Protein AF-F3Y7X5-F1 (afdb_monomer_lite)

pLDDT: mean 74.3, std 10.33, range [50.03, 89.12]

Sequence (144 aa):
MNRKTEKRFLIAAAIWNILTSLLTIFGYSNWLEEKGSNLFNQNQQTSYFSSSFLDNVIHVVMIYGLFIFCIGLISLVMAHTINRSPIDKKMICWLSFCLVLSFISVDIIGILLYLITLTLYMARNKAMRRKQFTINKIFTDKEK

Organism: Melissococcus plutonius (strain ATCC 35311 / DSM 29964 / CIP 104052 / LMG 20360 / NCIMB 702443) (NCBI:txid940190)

Structure (mmCIF, N/CA/C/O backbone):
data_AF-F3Y7X5-F1
#
_entry.id   AF-F3Y7X5-F1
#
loop_
_atom_site.group_PDB
_atom_site.id
_atom_site.type_symbol
_atom_site.label_atom_id
_atom_site.label_alt_id
_atom_site.label_comp_id
_atom_site.label_asym_id
_atom_site.label_entity_id
_atom_site.label_seq_id
_atom_site.pdbx_PDB_ins_code
_atom_site.Cartn_x
_atom_site.Cartn_y
_atom_site.Cartn_z
_atom_site.occupancy
_atom_site.B_iso_or_equiv
_atom_site.auth_seq_id
_atom_site.auth_comp_id
_atom_site.auth_asym_id
_atom_site.auth_atom_id
_atom_site.pdbx_PDB_model_num
ATOM 1 N N . MET A 1 1 ? -12.118 -8.990 20.723 1.00 53.44 1 MET A N 1
ATOM 2 C CA . MET A 1 1 ? -10.965 -8.792 19.813 1.00 53.44 1 MET A CA 1
ATOM 3 C C . MET A 1 1 ? -10.278 -7.479 20.144 1.00 53.44 1 MET A C 1
ATOM 5 O O . MET A 1 1 ? -10.967 -6.481 20.333 1.00 53.44 1 MET A O 1
ATOM 9 N N . ASN A 1 2 ? -8.953 -7.497 20.287 1.00 58.19 2 ASN A N 1
ATOM 10 C CA . ASN A 1 2 ? -8.187 -6.364 20.801 1.00 58.19 2 ASN A CA 1
ATOM 11 C C . ASN A 1 2 ? -7.868 -5.379 19.658 1.00 58.19 2 ASN A C 1
ATOM 13 O O . ASN A 1 2 ? -7.392 -5.800 18.608 1.00 58.19 2 ASN A O 1
ATOM 17 N N . ARG A 1 3 ? -8.107 -4.072 19.845 1.00 62.22 3 ARG A N 1
ATOM 18 C CA . ARG A 1 3 ? -7.903 -3.025 18.808 1.00 62.22 3 ARG A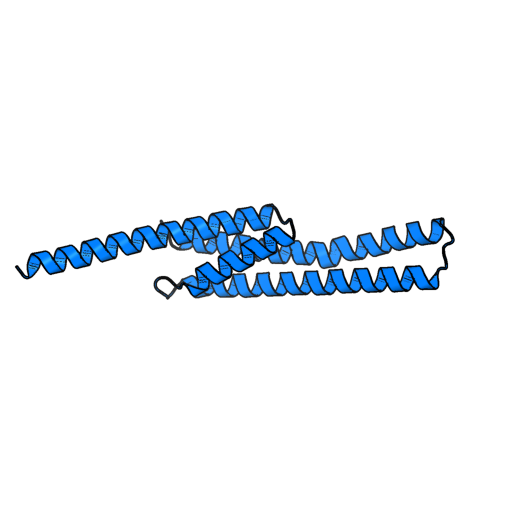 CA 1
ATOM 19 C C . ARG A 1 3 ? -6.471 -3.000 18.247 1.00 62.22 3 ARG A C 1
ATOM 21 O O . ARG A 1 3 ? -6.234 -2.558 17.129 1.00 62.22 3 ARG A O 1
ATOM 28 N N . LYS A 1 4 ? -5.522 -3.519 19.030 1.00 64.81 4 LYS A N 1
ATOM 29 C CA . LYS A 1 4 ? -4.105 -3.654 18.681 1.00 64.81 4 LYS A CA 1
ATOM 30 C C . LYS A 1 4 ? -3.874 -4.587 17.486 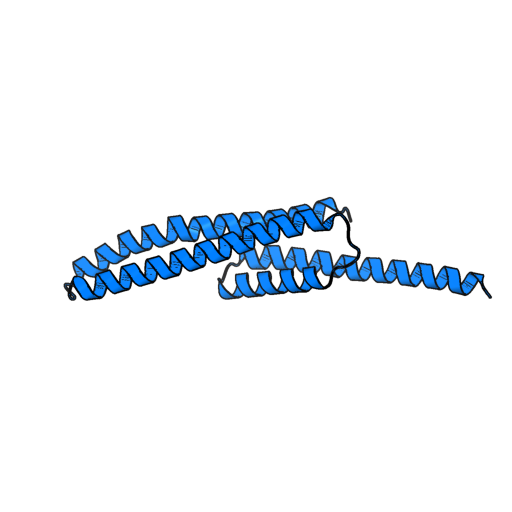1.00 64.81 4 LYS A C 1
ATOM 32 O O . LYS A 1 4 ? -2.931 -4.358 16.739 1.00 64.81 4 LYS A O 1
ATOM 37 N N . THR A 1 5 ? -4.710 -5.608 17.291 1.00 65.38 5 THR A N 1
ATOM 38 C CA . THR A 1 5 ? -4.497 -6.612 16.239 1.00 65.38 5 THR A CA 1
ATOM 39 C C . THR A 1 5 ? -4.824 -6.057 14.850 1.00 65.38 5 THR A C 1
ATOM 41 O O . THR A 1 5 ? -4.009 -6.190 13.948 1.00 65.38 5 THR A O 1
ATOM 44 N N . GLU A 1 6 ? -5.943 -5.341 14.687 1.00 68.00 6 GLU A N 1
ATOM 45 C CA . GLU A 1 6 ? -6.294 -4.675 13.414 1.00 68.00 6 GLU A CA 1
ATOM 46 C C . GLU A 1 6 ? -5.252 -3.635 13.006 1.00 68.00 6 GLU A C 1
ATOM 48 O O . GLU A 1 6 ? -4.835 -3.588 11.852 1.00 68.00 6 GLU A O 1
ATOM 53 N N . LYS A 1 7 ? -4.782 -2.838 13.973 1.00 71.00 7 LYS A N 1
ATOM 54 C CA . LYS A 1 7 ? -3.742 -1.842 13.719 1.00 71.00 7 LYS A CA 1
ATOM 55 C C . LYS A 1 7 ? -2.440 -2.492 13.237 1.00 71.00 7 LYS A C 1
ATOM 57 O O . LYS A 1 7 ? -1.813 -1.973 12.323 1.00 71.00 7 LYS A O 1
ATOM 62 N N . ARG A 1 8 ? -2.047 -3.633 13.816 1.00 75.06 8 ARG A N 1
ATOM 63 C CA . ARG A 1 8 ? -0.846 -4.375 13.396 1.00 75.06 8 ARG A CA 1
ATOM 64 C C . ARG A 1 8 ? -0.965 -4.914 11.971 1.00 75.06 8 ARG A C 1
ATOM 66 O O . ARG A 1 8 ? 0.000 -4.796 11.231 1.00 75.06 8 ARG A O 1
ATOM 73 N N . PHE A 1 9 ? -2.126 -5.440 11.576 1.00 77.88 9 PHE A N 1
ATOM 74 C CA . PHE A 1 9 ? -2.339 -5.924 10.206 1.00 77.88 9 PHE A CA 1
ATOM 75 C C . PHE A 1 9 ? -2.333 -4.790 9.172 1.00 77.88 9 PHE A C 1
ATOM 77 O O . PHE A 1 9 ? -1.689 -4.924 8.137 1.00 77.88 9 PHE A O 1
ATOM 84 N N . LEU A 1 10 ? -2.951 -3.645 9.480 1.00 77.44 10 LEU A N 1
ATOM 85 C CA . LEU A 1 10 ? -2.874 -2.447 8.633 1.00 77.44 10 LEU A CA 1
ATOM 86 C C . LEU A 1 10 ? -1.443 -1.932 8.466 1.00 77.44 10 LEU A C 1
ATOM 88 O O . LEU A 1 10 ? -1.040 -1.583 7.362 1.00 77.44 10 LEU A O 1
ATOM 92 N N . ILE A 1 11 ? -0.680 -1.888 9.561 1.00 78.69 11 ILE A N 1
ATOM 93 C CA . ILE A 1 11 ? 0.730 -1.490 9.522 1.00 78.69 11 ILE A CA 1
ATOM 94 C C . ILE A 1 11 ? 1.538 -2.496 8.699 1.00 78.69 11 ILE A C 1
ATOM 96 O O . ILE A 1 11 ? 2.340 -2.077 7.877 1.00 78.69 11 ILE A O 1
ATOM 100 N N . ALA A 1 12 ? 1.301 -3.801 8.863 1.00 81.00 12 ALA A N 1
ATOM 101 C CA . ALA A 1 12 ? 1.967 -4.829 8.067 1.00 81.00 12 ALA A CA 1
ATOM 102 C C . ALA A 1 12 ? 1.671 -4.675 6.564 1.00 81.00 12 ALA A C 1
ATOM 104 O O . ALA A 1 12 ? 2.599 -4.726 5.766 1.00 81.00 12 ALA A O 1
ATOM 105 N N . ALA A 1 13 ? 0.416 -4.409 6.183 1.00 78.81 13 ALA A N 1
ATOM 106 C CA . ALA A 1 13 ? 0.035 -4.134 4.795 1.00 78.81 13 ALA A CA 1
ATOM 107 C C . ALA A 1 13 ? 0.711 -2.865 4.241 1.00 78.81 13 ALA A C 1
ATOM 109 O O . ALA A 1 13 ? 1.219 -2.862 3.124 1.00 78.81 13 ALA A O 1
ATOM 110 N N . ALA A 1 14 ? 0.774 -1.793 5.037 1.00 81.00 14 ALA A N 1
ATOM 111 C CA . ALA A 1 14 ? 1.438 -0.553 4.638 1.00 81.00 14 ALA A CA 1
ATOM 112 C C . ALA A 1 14 ? 2.959 -0.726 4.481 1.00 81.00 14 ALA A C 1
ATOM 114 O O . ALA A 1 14 ? 3.533 -0.248 3.505 1.00 81.00 14 ALA A O 1
ATOM 115 N N . ILE A 1 15 ? 3.603 -1.436 5.414 1.00 85.44 15 ILE A N 1
ATOM 116 C CA . ILE A 1 15 ? 5.028 -1.786 5.331 1.00 85.44 15 ILE A CA 1
ATOM 117 C C . ILE A 1 15 ? 5.286 -2.632 4.086 1.00 85.44 15 ILE A C 1
ATOM 119 O O . ILE A 1 15 ? 6.268 -2.392 3.393 1.00 85.44 15 ILE A O 1
ATOM 123 N N . TRP A 1 16 ? 4.396 -3.579 3.778 1.00 85.31 16 TRP A N 1
ATOM 124 C CA . TRP A 1 16 ? 4.511 -4.394 2.576 1.00 85.31 16 TRP A CA 1
ATOM 125 C C . TRP A 1 16 ? 4.501 -3.542 1.304 1.00 85.31 16 TRP A C 1
ATOM 127 O O . TRP A 1 16 ? 5.419 -3.667 0.505 1.00 85.31 16 TRP A O 1
ATOM 137 N N . ASN A 1 17 ? 3.561 -2.601 1.164 1.00 83.06 17 ASN A N 1
ATOM 138 C CA . ASN A 1 17 ? 3.529 -1.679 0.018 1.00 83.06 17 ASN A CA 1
ATOM 139 C C . ASN A 1 17 ? 4.789 -0.805 -0.097 1.00 83.06 17 ASN A C 1
ATOM 141 O O . ASN A 1 17 ? 5.264 -0.510 -1.195 1.00 83.06 17 ASN A O 1
ATOM 145 N N . ILE A 1 18 ? 5.345 -0.364 1.033 1.00 85.56 18 ILE A N 1
ATOM 146 C CA . ILE A 1 18 ? 6.612 0.379 1.045 1.00 85.56 18 ILE A CA 1
ATOM 147 C C . ILE A 1 18 ? 7.754 -0.519 0.556 1.00 85.56 18 ILE A C 1
ATOM 149 O O . ILE A 1 18 ? 8.589 -0.092 -0.234 1.00 85.56 18 ILE A O 1
ATOM 153 N N . LEU A 1 19 ? 7.775 -1.777 0.986 1.00 87.44 19 LEU A N 1
ATOM 154 C CA . LEU A 1 19 ? 8.809 -2.726 0.600 1.00 87.44 19 LEU A CA 1
ATOM 155 C C . LEU A 1 19 ? 8.700 -3.118 -0.882 1.00 87.44 19 LEU A C 1
ATOM 157 O O . LEU A 1 19 ? 9.716 -3.154 -1.572 1.00 87.44 19 LEU A O 1
ATOM 161 N N . THR A 1 20 ? 7.490 -3.342 -1.402 1.00 84.56 20 THR A N 1
ATOM 162 C CA . THR A 1 20 ? 7.269 -3.659 -2.823 1.00 84.56 20 THR A CA 1
ATOM 163 C C . THR A 1 20 ? 7.564 -2.476 -3.736 1.00 84.56 20 THR A C 1
ATOM 165 O O . THR A 1 20 ? 8.189 -2.660 -4.780 1.00 84.56 20 THR A O 1
ATOM 168 N N . SER A 1 21 ? 7.204 -1.252 -3.341 1.00 84.69 21 SER A N 1
ATOM 169 C CA . SER A 1 21 ? 7.598 -0.049 -4.088 1.00 84.69 21 SER A CA 1
ATOM 170 C C . SER A 1 21 ? 9.114 0.148 -4.111 1.00 84.69 21 SER A C 1
ATOM 172 O O . SER A 1 21 ? 9.663 0.395 -5.182 1.00 84.69 21 SER A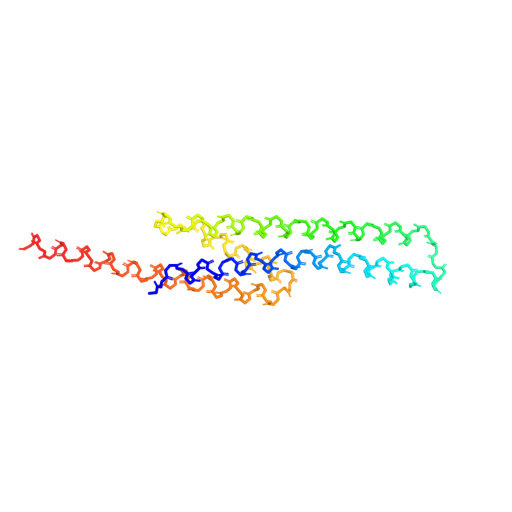 O 1
ATOM 174 N N . LEU A 1 22 ? 9.817 -0.055 -2.990 1.00 86.94 22 LEU A N 1
ATOM 175 C CA . LEU A 1 22 ? 11.284 -0.042 -2.971 1.00 86.94 22 LEU A CA 1
ATOM 176 C C . LEU A 1 22 ? 11.879 -1.117 -3.889 1.00 86.94 22 LEU A C 1
ATOM 178 O O . LEU A 1 22 ? 12.765 -0.814 -4.682 1.00 86.94 22 LEU A O 1
ATOM 182 N N . LEU A 1 23 ? 11.382 -2.355 -3.827 1.00 86.06 23 LEU A N 1
ATOM 183 C CA . LEU A 1 23 ? 11.829 -3.428 -4.722 1.00 86.06 23 LEU A CA 1
ATOM 184 C C . LEU A 1 23 ? 11.565 -3.105 -6.195 1.00 86.06 23 LEU A C 1
ATOM 186 O O . LEU A 1 23 ? 12.366 -3.458 -7.054 1.00 86.06 23 LEU A O 1
ATOM 190 N N . THR A 1 24 ? 10.477 -2.407 -6.499 1.00 85.38 24 THR A N 1
ATOM 191 C CA . THR A 1 24 ? 10.162 -1.988 -7.868 1.00 85.38 24 THR A CA 1
ATOM 192 C C . THR A 1 24 ? 11.133 -0.905 -8.344 1.00 85.38 24 THR A C 1
ATOM 194 O O . THR A 1 24 ? 11.702 -1.023 -9.427 1.00 85.38 24 THR A O 1
ATOM 197 N N . ILE A 1 25 ? 11.374 0.115 -7.512 1.00 82.00 25 ILE A N 1
ATOM 198 C CA . ILE A 1 25 ? 12.239 1.260 -7.836 1.00 82.00 25 ILE A CA 1
ATOM 199 C C . ILE A 1 25 ? 13.719 0.884 -7.867 1.00 82.00 25 ILE A C 1
ATOM 201 O O . ILE A 1 25 ? 14.445 1.476 -8.651 1.00 82.00 25 ILE A O 1
ATOM 205 N N . PHE A 1 26 ? 14.185 -0.045 -7.029 1.00 81.50 26 PHE A N 1
ATOM 206 C CA . PHE A 1 26 ? 15.606 -0.413 -6.942 1.00 81.50 26 PHE A CA 1
ATOM 207 C C . PHE A 1 26 ? 15.931 -1.765 -7.572 1.00 81.50 26 PHE A C 1
ATOM 209 O O . PHE A 1 26 ? 17.039 -1.967 -8.055 1.00 81.50 26 PHE A O 1
ATOM 216 N N . GLY A 1 27 ? 15.011 -2.723 -7.531 1.00 81.25 27 GLY A N 1
ATOM 217 C CA . GLY A 1 27 ? 15.229 -4.043 -8.114 1.00 81.25 27 GLY A CA 1
ATOM 218 C C . GLY A 1 27 ? 14.902 -4.046 -9.599 1.00 81.25 27 GLY A C 1
ATOM 219 O O . GLY A 1 27 ? 15.745 -4.391 -10.423 1.00 81.25 27 GLY A O 1
ATOM 220 N N . TYR A 1 28 ? 13.676 -3.650 -9.941 1.00 76.69 28 TYR A N 1
ATOM 221 C CA . TYR A 1 28 ? 13.163 -3.815 -11.299 1.00 76.69 28 TYR A CA 1
ATOM 222 C C . TYR A 1 28 ? 13.786 -2.834 -12.297 1.00 76.69 28 TYR A C 1
ATOM 224 O O . TYR A 1 28 ? 14.119 -3.247 -13.401 1.00 76.69 28 TYR A O 1
ATOM 232 N N . SER A 1 29 ? 13.986 -1.570 -11.913 1.00 74.69 29 SER A N 1
ATOM 233 C CA . SER A 1 29 ? 14.631 -0.547 -12.758 1.00 74.69 29 SER A CA 1
ATOM 234 C C . SER A 1 29 ? 16.064 -0.936 -13.150 1.00 74.69 29 SER A C 1
ATOM 236 O O . SER A 1 29 ? 16.357 -1.050 -14.336 1.00 74.69 29 SER A O 1
ATOM 238 N N . ASN A 1 30 ? 16.913 -1.237 -12.163 1.00 77.56 30 ASN A N 1
ATOM 239 C CA . ASN A 1 30 ? 18.319 -1.588 -12.354 1.00 77.56 30 ASN A CA 1
ATOM 240 C C . ASN A 1 30 ? 18.462 -2.882 -13.161 1.00 77.56 30 ASN A C 1
ATOM 242 O O . ASN A 1 30 ? 19.276 -2.968 -14.077 1.00 77.56 30 ASN A O 1
ATOM 246 N N . TRP A 1 31 ? 17.631 -3.888 -12.866 1.00 81.12 31 TRP A N 1
ATOM 247 C CA . TRP A 1 31 ? 17.622 -5.131 -13.633 1.00 81.12 31 TRP A CA 1
ATOM 248 C C . TRP A 1 31 ? 17.200 -4.912 -15.091 1.00 81.12 31 TRP A C 1
ATOM 250 O O . TRP A 1 31 ? 17.762 -5.536 -15.993 1.00 81.12 31 TRP A O 1
ATOM 260 N N . LEU A 1 32 ? 16.221 -4.032 -15.337 1.00 75.12 32 LEU A N 1
ATOM 261 C CA . LEU A 1 32 ? 15.764 -3.704 -16.688 1.00 75.12 32 LEU A CA 1
ATOM 262 C C . LEU A 1 32 ? 16.837 -2.942 -17.473 1.00 75.12 32 LEU A C 1
ATOM 264 O O . LEU A 1 32 ? 17.006 -3.186 -18.664 1.00 75.12 32 LEU A O 1
ATOM 268 N N . GLU A 1 33 ? 17.578 -2.060 -16.810 1.00 72.62 33 GLU A N 1
ATOM 269 C CA . GLU A 1 33 ? 18.682 -1.308 -17.401 1.00 72.62 33 GLU A CA 1
ATOM 270 C C . GLU A 1 33 ? 19.844 -2.236 -17.799 1.00 72.62 33 GLU A C 1
ATOM 272 O O . GLU A 1 33 ? 20.324 -2.203 -18.937 1.00 72.62 33 GLU A O 1
ATOM 277 N N . GLU A 1 34 ? 20.227 -3.157 -16.909 1.00 76.69 34 GLU A N 1
ATOM 278 C CA . GLU A 1 34 ? 21.312 -4.118 -17.139 1.00 76.69 34 GLU A CA 1
ATOM 279 C C . GLU A 1 34 ? 20.947 -5.177 -18.193 1.00 76.69 34 GLU A C 1
ATOM 281 O O . GLU A 1 34 ? 21.721 -5.457 -19.111 1.00 76.69 34 GLU A O 1
ATOM 286 N N . LYS A 1 35 ? 19.753 -5.777 -18.118 1.00 73.44 35 LYS A N 1
ATOM 287 C CA . LYS A 1 35 ? 19.331 -6.780 -19.111 1.00 73.44 35 LYS A CA 1
ATOM 288 C C . LYS A 1 35 ? 18.906 -6.164 -20.434 1.00 73.44 35 LYS A C 1
ATOM 290 O O . LYS A 1 35 ? 19.156 -6.756 -21.484 1.00 73.44 35 LYS A O 1
ATOM 295 N N . GLY A 1 36 ? 18.268 -5.000 -20.391 1.00 62.94 36 GLY A N 1
ATOM 296 C CA . GLY A 1 36 ? 17.813 -4.283 -21.572 1.00 62.94 36 GLY A CA 1
ATOM 297 C C . GLY A 1 36 ? 18.980 -3.863 -22.451 1.00 62.94 36 GLY A C 1
ATOM 298 O O . GLY A 1 36 ? 19.019 -4.225 -23.625 1.00 62.94 36 GLY A O 1
ATOM 299 N N . SER A 1 37 ? 19.976 -3.184 -21.879 1.00 65.06 37 SER A N 1
ATOM 300 C CA . SER A 1 37 ? 21.174 -2.760 -22.618 1.00 65.06 37 SER A CA 1
ATOM 301 C C . SER A 1 37 ? 21.913 -3.939 -23.266 1.00 65.06 37 SER A C 1
ATOM 303 O O . SER A 1 37 ? 22.272 -3.874 -24.442 1.00 65.06 37 SER A O 1
ATOM 305 N N . ASN A 1 38 ? 22.056 -5.059 -22.553 1.00 67.50 38 ASN A N 1
ATOM 306 C CA . ASN A 1 38 ? 22.713 -6.263 -23.065 1.00 67.50 38 ASN A CA 1
ATOM 307 C C . ASN A 1 38 ? 21.967 -6.914 -24.246 1.00 67.50 38 ASN A C 1
ATOM 309 O O . ASN A 1 38 ? 22.594 -7.281 -25.241 1.00 67.50 38 ASN A O 1
ATOM 313 N N . LEU A 1 39 ? 20.635 -7.012 -24.183 1.00 64.31 39 LEU A N 1
ATOM 314 C CA . LEU A 1 39 ? 19.819 -7.580 -25.266 1.00 64.31 39 LEU A CA 1
ATOM 315 C C . LEU A 1 39 ? 19.778 -6.685 -26.514 1.00 64.31 39 LEU A C 1
ATOM 317 O O . LEU A 1 39 ? 19.726 -7.196 -27.635 1.00 64.31 39 LEU A O 1
ATOM 321 N N . PHE A 1 40 ? 19.824 -5.361 -26.346 1.00 63.97 40 PHE A N 1
ATOM 322 C CA . PHE A 1 40 ? 19.839 -4.422 -27.471 1.00 63.97 40 PHE A CA 1
ATOM 323 C C . PHE A 1 40 ? 21.212 -4.325 -28.147 1.00 63.97 40 PHE A C 1
ATOM 325 O O . PHE A 1 40 ? 21.277 -4.252 -29.374 1.00 63.97 40 PHE A O 1
ATOM 332 N N . ASN A 1 41 ? 22.305 -4.426 -27.383 1.00 62.16 41 ASN A N 1
ATOM 333 C CA . ASN A 1 41 ? 23.662 -4.476 -27.935 1.00 62.16 41 ASN A CA 1
ATOM 334 C C . ASN A 1 41 ? 23.916 -5.748 -28.766 1.00 62.16 41 ASN A C 1
ATOM 336 O O . ASN A 1 41 ? 24.649 -5.703 -29.753 1.00 62.16 41 ASN A O 1
ATOM 340 N N . GLN A 1 42 ? 23.285 -6.873 -28.412 1.00 61.62 42 GLN A N 1
ATOM 341 C CA . GLN A 1 42 ? 23.475 -8.154 -29.101 1.00 61.62 42 GLN A CA 1
ATOM 342 C C . GLN A 1 42 ? 22.746 -8.243 -30.458 1.00 61.62 42 GLN A C 1
ATOM 344 O O . GLN A 1 42 ? 23.189 -8.979 -31.336 1.00 61.62 42 GLN A O 1
ATOM 349 N N . ASN A 1 43 ? 21.658 -7.489 -30.657 1.00 61.06 43 ASN A N 1
ATOM 350 C CA . ASN A 1 43 ? 20.783 -7.615 -31.833 1.00 61.06 43 ASN A CA 1
ATOM 351 C C . ASN A 1 43 ? 21.013 -6.561 -32.940 1.00 61.06 43 ASN A C 1
ATOM 353 O O . ASN A 1 43 ? 20.260 -6.545 -33.910 1.00 61.06 43 ASN A O 1
ATOM 357 N N . GLN A 1 44 ? 22.020 -5.679 -32.820 1.00 55.47 44 GLN A N 1
ATOM 358 C CA . GLN A 1 44 ? 22.371 -4.618 -33.798 1.00 55.47 44 GLN A CA 1
ATOM 359 C C . GLN A 1 44 ? 21.191 -3.746 -34.307 1.00 55.47 44 GLN A C 1
ATOM 361 O O . GLN A 1 44 ? 21.312 -3.044 -35.312 1.00 55.47 44 GLN A O 1
ATOM 366 N N . GLN A 1 45 ? 20.044 -3.736 -33.622 1.00 54.75 45 GLN A N 1
ATOM 367 C CA . GLN A 1 45 ? 18.892 -2.911 -33.983 1.00 54.75 45 GLN A CA 1
ATOM 368 C C . GLN A 1 45 ? 19.092 -1.486 -33.462 1.00 54.75 45 GLN A C 1
ATOM 370 O O . GLN A 1 45 ? 18.861 -1.211 -32.285 1.00 54.75 45 GLN A O 1
ATOM 375 N N . THR A 1 46 ? 19.534 -0.598 -34.362 1.00 52.56 46 THR A N 1
ATOM 376 C CA . THR A 1 46 ? 19.463 0.876 -34.283 1.00 52.56 46 THR A CA 1
ATOM 377 C C . THR A 1 46 ? 19.514 1.430 -32.857 1.00 52.56 46 THR A C 1
ATOM 379 O O . THR A 1 46 ? 18.487 1.732 -32.244 1.00 52.56 46 THR A O 1
ATOM 382 N N . SER A 1 47 ? 20.732 1.586 -32.346 1.00 55.34 47 SER A N 1
ATOM 383 C CA . SER A 1 47 ? 21.081 1.884 -30.951 1.00 55.34 47 SER A CA 1
ATOM 384 C C . SER A 1 47 ? 20.369 3.096 -30.320 1.00 55.34 47 SER A C 1
ATOM 386 O O . SER A 1 47 ? 20.303 3.202 -29.098 1.00 55.34 47 SER A O 1
ATOM 388 N N . TYR A 1 48 ? 19.809 4.002 -31.125 1.00 55.91 48 TYR A N 1
ATOM 389 C CA . TYR A 1 48 ? 19.130 5.216 -30.658 1.00 55.91 48 TYR A CA 1
ATOM 390 C C . TYR A 1 48 ? 17.623 5.054 -30.405 1.00 55.91 48 TYR A C 1
ATOM 392 O O . TYR A 1 48 ? 17.102 5.645 -29.468 1.00 55.91 48 TYR A O 1
ATOM 400 N N . PHE A 1 49 ? 16.903 4.253 -31.198 1.00 56.28 49 PHE A N 1
ATOM 401 C CA . PHE A 1 49 ? 15.452 4.088 -31.001 1.00 56.28 49 PHE A CA 1
ATOM 402 C C . PHE A 1 49 ? 15.158 3.172 -29.804 1.00 56.28 49 PHE A C 1
ATOM 404 O O . PHE A 1 49 ? 14.259 3.423 -29.001 1.00 56.28 49 PHE A O 1
ATOM 411 N N . SER A 1 50 ? 15.981 2.136 -29.650 1.00 62.62 50 SER A N 1
ATOM 412 C CA . SER A 1 50 ? 15.864 1.134 -28.592 1.00 62.62 50 SER A CA 1
ATOM 413 C C . SER A 1 50 ? 16.223 1.682 -27.205 1.00 62.62 50 SER A C 1
ATOM 415 O O . SER A 1 50 ? 15.599 1.305 -26.215 1.00 62.62 50 SER A O 1
ATOM 417 N N . SER A 1 51 ? 17.189 2.604 -27.128 1.00 67.25 51 SER A N 1
ATOM 418 C CA . SER A 1 51 ? 17.613 3.237 -25.870 1.00 67.25 51 SER A CA 1
ATOM 419 C C . SER A 1 51 ? 16.576 4.224 -25.341 1.00 67.25 51 SER A C 1
ATOM 421 O O . SER A 1 51 ? 16.228 4.156 -24.167 1.00 67.25 51 SER A O 1
ATOM 423 N N . SER A 1 52 ? 16.002 5.072 -26.202 1.00 75.50 52 SER A N 1
ATOM 424 C CA . SER A 1 52 ? 14.918 5.973 -25.792 1.00 75.50 52 SER A CA 1
ATOM 425 C C . SER A 1 52 ? 13.666 5.213 -25.349 1.00 75.50 52 SER A C 1
ATOM 427 O O . SER A 1 52 ? 12.988 5.640 -24.418 1.00 75.50 52 SER A O 1
ATOM 429 N N . PHE A 1 53 ? 13.336 4.081 -25.977 1.00 76.94 53 PHE A N 1
ATOM 430 C CA . PHE A 1 53 ? 12.206 3.262 -25.533 1.00 76.94 53 PHE A CA 1
ATOM 431 C C . PHE A 1 53 ? 12.464 2.628 -24.160 1.00 76.94 53 PHE A C 1
ATOM 433 O O . PHE A 1 53 ? 11.595 2.691 -23.292 1.00 76.94 53 PHE A O 1
ATOM 440 N N . LEU A 1 54 ? 13.661 2.070 -23.943 1.00 79.12 54 LEU A N 1
ATOM 441 C CA . LEU A 1 54 ? 14.055 1.499 -22.655 1.00 79.12 54 LEU A CA 1
ATOM 442 C C . LEU A 1 54 ? 13.976 2.541 -21.530 1.00 79.12 54 LEU A C 1
ATOM 444 O O . LEU A 1 54 ? 13.378 2.275 -20.490 1.00 79.12 54 LEU A O 1
ATOM 448 N N . ASP A 1 55 ? 14.513 3.734 -21.772 1.00 80.62 55 ASP A N 1
ATOM 449 C CA . ASP A 1 55 ? 14.534 4.835 -20.808 1.00 80.62 55 ASP A CA 1
ATOM 450 C C . ASP A 1 55 ? 13.112 5.284 -20.424 1.00 80.62 55 ASP A C 1
ATOM 452 O O . ASP A 1 55 ? 12.767 5.391 -19.247 1.00 80.62 55 ASP A O 1
ATOM 456 N N . ASN A 1 56 ? 12.214 5.406 -21.410 1.00 86.19 56 ASN A N 1
ATOM 457 C CA . ASN A 1 56 ? 10.800 5.695 -21.154 1.00 86.19 56 ASN A CA 1
ATOM 458 C C . ASN A 1 56 ? 10.114 4.602 -20.314 1.00 86.19 56 ASN A C 1
ATOM 460 O O . ASN A 1 56 ? 9.324 4.918 -19.422 1.00 86.19 56 ASN A O 1
ATOM 464 N N . VAL A 1 57 ? 10.408 3.321 -20.560 1.00 83.81 57 VAL A N 1
ATOM 465 C CA . VAL A 1 57 ? 9.846 2.212 -19.769 1.00 83.81 57 VAL A CA 1
ATOM 466 C C . VAL A 1 57 ? 10.354 2.256 -18.327 1.00 83.81 57 VAL A C 1
ATOM 468 O O . VAL A 1 57 ? 9.551 2.127 -17.401 1.00 83.81 57 VAL A O 1
ATOM 471 N N . ILE A 1 58 ? 11.652 2.494 -18.117 1.00 84.44 58 ILE A N 1
ATOM 472 C CA . ILE A 1 58 ? 12.240 2.649 -16.777 1.00 84.44 58 ILE A CA 1
ATOM 473 C C . ILE A 1 58 ? 11.575 3.819 -16.042 1.00 84.44 58 ILE A C 1
ATOM 475 O O . ILE A 1 58 ? 11.155 3.667 -14.891 1.00 84.44 58 ILE A O 1
ATOM 479 N N . HIS A 1 59 ? 11.389 4.956 -16.714 1.00 87.25 59 HIS A N 1
ATOM 480 C CA . HIS A 1 59 ? 10.695 6.114 -16.155 1.00 87.25 59 HIS A CA 1
ATOM 481 C C . HIS A 1 59 ? 9.253 5.803 -15.731 1.00 87.25 59 HIS A C 1
ATOM 483 O O . HIS A 1 59 ? 8.840 6.186 -14.633 1.00 87.25 59 HIS A O 1
ATOM 489 N N . VAL A 1 60 ? 8.488 5.075 -16.550 1.00 86.94 60 VAL A N 1
ATOM 490 C CA . VAL A 1 60 ? 7.119 4.654 -16.202 1.00 86.94 60 VAL A CA 1
ATOM 491 C C . VAL A 1 60 ? 7.117 3.741 -14.972 1.00 86.94 60 VAL A C 1
ATOM 493 O O . VAL A 1 60 ? 6.307 3.943 -14.064 1.00 86.94 60 VAL A O 1
ATOM 496 N N . VAL A 1 61 ? 8.044 2.780 -14.898 1.00 85.94 61 VAL A N 1
ATOM 497 C CA . VAL A 1 61 ? 8.190 1.879 -13.740 1.00 85.94 61 VAL A CA 1
ATOM 498 C C . VAL A 1 61 ? 8.532 2.661 -12.471 1.00 85.94 61 VAL A C 1
ATOM 500 O O . VAL A 1 61 ? 7.951 2.402 -11.416 1.00 85.94 61 VAL A O 1
ATOM 503 N N . MET A 1 62 ? 9.414 3.658 -12.564 1.00 84.06 62 MET A N 1
ATOM 504 C CA . MET A 1 62 ? 9.770 4.524 -11.437 1.00 84.06 62 MET A CA 1
ATOM 505 C C . MET A 1 62 ? 8.580 5.345 -10.932 1.00 84.06 62 MET A C 1
ATOM 507 O O . MET A 1 62 ? 8.329 5.382 -9.726 1.00 84.06 62 MET A O 1
ATOM 511 N N . ILE A 1 63 ? 7.813 5.965 -11.837 1.00 89.12 63 ILE A N 1
ATOM 512 C CA . ILE A 1 63 ? 6.610 6.737 -11.482 1.00 89.12 63 ILE A CA 1
ATOM 513 C C . ILE A 1 63 ? 5.581 5.837 -10.795 1.00 89.12 63 ILE A C 1
ATOM 515 O O . ILE A 1 63 ? 5.005 6.211 -9.772 1.00 89.12 63 ILE A O 1
ATOM 519 N N . TYR A 1 64 ? 5.372 4.634 -11.326 1.00 86.50 64 TYR A N 1
ATOM 520 C CA . TYR A 1 64 ? 4.473 3.653 -10.733 1.00 86.50 64 TYR A CA 1
ATOM 521 C C . TYR A 1 64 ? 4.942 3.193 -9.342 1.00 86.50 64 TYR A C 1
ATOM 523 O O . TYR A 1 64 ? 4.147 3.162 -8.400 1.00 86.50 64 TYR A O 1
ATOM 531 N N . GLY A 1 65 ? 6.236 2.908 -9.176 1.00 84.88 65 GLY A N 1
ATOM 532 C CA . GLY A 1 65 ? 6.816 2.573 -7.877 1.00 84.88 65 GLY A CA 1
ATOM 533 C C . GLY A 1 65 ? 6.612 3.692 -6.853 1.00 84.88 65 GLY A C 1
ATOM 534 O O . GLY A 1 65 ? 6.162 3.438 -5.734 1.00 84.88 65 GLY A O 1
ATOM 535 N N . LEU A 1 66 ? 6.851 4.946 -7.251 1.00 88.12 66 LEU A N 1
ATOM 536 C CA . LEU A 1 66 ? 6.630 6.117 -6.400 1.00 88.12 66 LEU A CA 1
ATOM 537 C C . LEU A 1 66 ? 5.150 6.271 -6.015 1.00 88.12 66 LEU A C 1
ATOM 539 O O . LEU A 1 66 ? 4.824 6.570 -4.866 1.00 88.12 66 LEU A O 1
ATOM 543 N N . PHE A 1 67 ? 4.240 6.016 -6.953 1.00 88.94 67 PHE A N 1
ATOM 544 C CA . PHE A 1 67 ? 2.804 6.052 -6.703 1.00 88.94 67 PHE A CA 1
ATOM 545 C C . PHE A 1 67 ? 2.375 5.019 -5.646 1.00 88.94 67 PHE A C 1
ATOM 547 O O . PHE A 1 67 ? 1.670 5.366 -4.692 1.00 88.94 67 PHE A O 1
ATOM 554 N N . ILE A 1 68 ? 2.856 3.773 -5.747 1.00 85.25 68 ILE A N 1
ATOM 555 C CA . ILE A 1 68 ? 2.609 2.733 -4.732 1.00 85.25 68 ILE A CA 1
ATOM 556 C C . ILE A 1 68 ? 3.215 3.121 -3.383 1.00 85.25 68 ILE A C 1
ATOM 558 O O . ILE A 1 68 ? 2.576 2.925 -2.344 1.00 85.25 68 ILE A O 1
ATOM 562 N N . PHE A 1 69 ? 4.405 3.721 -3.381 1.00 86.69 69 PHE A N 1
ATOM 563 C CA . PHE A 1 69 ? 5.043 4.203 -2.159 1.00 86.69 69 PHE A CA 1
ATOM 564 C C . PHE A 1 69 ? 4.160 5.231 -1.432 1.00 86.69 69 PHE A C 1
ATOM 566 O O . PHE A 1 69 ? 3.896 5.092 -0.233 1.00 86.69 69 PHE A O 1
ATOM 573 N N . CYS A 1 70 ? 3.605 6.210 -2.157 1.00 87.75 70 CYS A N 1
ATOM 574 C CA . CYS A 1 70 ? 2.657 7.175 -1.596 1.00 87.75 70 CYS A CA 1
ATOM 575 C C . CYS A 1 70 ? 1.407 6.495 -1.009 1.00 87.75 70 CYS A C 1
ATOM 577 O O . CYS A 1 70 ? 0.963 6.854 0.084 1.00 87.75 70 CYS A O 1
ATOM 579 N N . ILE A 1 71 ? 0.858 5.479 -1.682 1.00 86.06 71 ILE A N 1
ATOM 580 C CA . ILE A 1 71 ? -0.293 4.707 -1.179 1.00 86.06 71 ILE A CA 1
ATOM 581 C C . ILE A 1 71 ? 0.052 3.959 0.117 1.00 86.06 71 ILE A C 1
ATOM 583 O O . ILE A 1 71 ? -0.771 3.905 1.042 1.00 86.06 71 ILE A O 1
ATOM 587 N N . GLY A 1 72 ? 1.266 3.410 0.211 1.00 83.38 72 GLY A N 1
ATOM 588 C CA . GLY A 1 72 ? 1.800 2.807 1.432 1.00 83.38 72 GLY A CA 1
ATOM 589 C C . GLY A 1 72 ? 1.826 3.799 2.598 1.00 83.38 72 GLY A C 1
ATOM 590 O O . GLY A 1 72 ? 1.300 3.502 3.673 1.00 83.38 72 GLY A O 1
ATOM 591 N N . LEU A 1 73 ? 2.332 5.016 2.368 1.00 84.81 73 LEU A N 1
ATOM 592 C CA . LEU A 1 73 ? 2.366 6.079 3.381 1.00 84.81 73 LEU A CA 1
ATOM 593 C C . LEU A 1 73 ? 0.966 6.504 3.841 1.00 84.81 73 LEU A C 1
ATOM 595 O O . LEU A 1 73 ? 0.711 6.590 5.044 1.00 84.81 73 LEU A O 1
ATOM 599 N N . ILE A 1 74 ? 0.030 6.718 2.911 1.00 83.00 74 ILE A N 1
ATOM 600 C CA . ILE A 1 74 ? -1.351 7.096 3.257 1.00 83.00 74 ILE A CA 1
ATOM 601 C C . ILE A 1 74 ? -2.023 5.983 4.074 1.00 83.00 74 ILE A C 1
ATOM 603 O O . ILE A 1 74 ? -2.713 6.255 5.060 1.00 83.00 74 ILE A O 1
ATOM 607 N N . SER A 1 75 ? -1.778 4.719 3.716 1.00 82.81 75 SER A N 1
ATOM 608 C CA . SER A 1 75 ? -2.291 3.563 4.461 1.00 82.81 75 SER A CA 1
ATOM 609 C C . SER A 1 75 ? -1.745 3.508 5.893 1.00 82.81 75 SER A C 1
ATOM 611 O O . SER A 1 75 ? -2.486 3.171 6.820 1.00 82.81 75 SER A O 1
ATOM 613 N N . LEU A 1 76 ? -0.488 3.909 6.102 1.00 79.44 76 LEU A N 1
ATOM 614 C CA . LEU A 1 76 ? 0.136 4.000 7.424 1.00 79.44 76 LEU A CA 1
ATOM 615 C C . LEU A 1 76 ? -0.495 5.112 8.277 1.00 79.44 76 LEU A C 1
ATOM 617 O O . LEU A 1 76 ? -0.830 4.885 9.444 1.00 79.44 76 LEU A O 1
ATOM 621 N N . VAL A 1 77 ? -0.736 6.288 7.688 1.00 78.38 77 VAL A N 1
ATOM 622 C CA . VAL A 1 77 ? -1.453 7.389 8.355 1.00 78.38 77 VAL A CA 1
ATOM 623 C C . VAL A 1 77 ? -2.864 6.943 8.748 1.00 78.38 77 VAL A C 1
ATOM 625 O O . VAL A 1 77 ? -3.279 7.120 9.896 1.00 78.38 77 VAL A O 1
ATOM 628 N N . MET A 1 78 ? -3.583 6.272 7.845 1.00 72.94 78 MET A N 1
ATOM 629 C CA . MET A 1 78 ? -4.930 5.763 8.118 1.00 72.94 78 MET A CA 1
ATOM 630 C C . MET A 1 78 ? -4.940 4.722 9.253 1.00 72.94 78 MET A C 1
ATOM 632 O O . MET A 1 78 ? -5.830 4.733 10.109 1.00 72.94 78 MET A O 1
ATOM 636 N N . ALA A 1 79 ? -3.915 3.865 9.330 1.00 71.31 79 ALA A N 1
ATOM 637 C CA . ALA A 1 79 ? -3.741 2.906 10.422 1.00 71.31 79 ALA A CA 1
ATOM 638 C C . ALA A 1 79 ? -3.571 3.585 11.794 1.00 71.31 79 ALA A C 1
ATOM 640 O O . ALA A 1 79 ? -3.989 3.044 12.824 1.00 71.31 79 ALA A O 1
ATOM 641 N N . HIS A 1 80 ? -2.973 4.779 11.832 1.00 68.62 80 HIS A N 1
ATOM 642 C CA . HIS A 1 80 ? -2.854 5.577 13.052 1.00 68.62 80 HIS A CA 1
ATOM 643 C C . HIS A 1 80 ? -4.168 6.260 13.453 1.00 68.62 80 HIS A C 1
ATOM 645 O O . HIS A 1 80 ? -4.459 6.347 14.651 1.00 68.62 80 HIS A O 1
ATOM 651 N N . THR A 1 81 ? -4.991 6.656 12.482 1.00 65.62 81 THR A N 1
ATOM 652 C CA . THR A 1 81 ? -6.265 7.364 12.699 1.00 65.62 81 THR A CA 1
ATOM 653 C C . THR A 1 81 ? -7.393 6.463 13.224 1.00 65.62 81 THR A C 1
ATOM 655 O O . THR A 1 81 ? -8.345 6.951 13.834 1.00 65.62 81 THR A O 1
ATOM 658 N N . ILE A 1 82 ? -7.259 5.134 13.119 1.00 64.88 82 ILE A N 1
ATOM 659 C CA . ILE A 1 82 ? -8.273 4.142 13.546 1.00 64.88 82 ILE A CA 1
ATOM 660 C C . ILE A 1 82 ? -8.617 4.171 15.052 1.00 64.88 82 ILE A C 1
ATOM 662 O O . ILE A 1 82 ? -9.523 3.476 15.516 1.00 64.88 82 ILE A O 1
ATOM 666 N N . ASN A 1 83 ? -7.884 4.955 15.847 1.00 54.25 83 ASN A N 1
ATOM 667 C CA . ASN A 1 83 ? -7.978 4.960 17.302 1.00 54.25 83 ASN A CA 1
ATOM 668 C C . ASN A 1 83 ? -9.188 5.726 17.871 1.00 54.25 83 ASN A C 1
ATOM 670 O O . ASN A 1 83 ? -9.477 5.546 19.056 1.00 54.25 83 ASN A O 1
ATOM 674 N N . ARG A 1 84 ? -9.890 6.565 17.089 1.00 50.03 84 ARG A N 1
ATOM 675 C CA . ARG A 1 84 ? -10.900 7.494 17.647 1.00 50.03 84 ARG A CA 1
ATOM 676 C C . ARG A 1 84 ? -12.315 7.467 17.058 1.00 50.03 84 ARG A C 1
ATOM 678 O O . ARG A 1 84 ? -13.210 7.901 17.775 1.00 50.03 84 ARG A O 1
ATOM 685 N N . SER A 1 85 ? -12.566 6.922 15.866 1.00 51.72 85 SER A N 1
ATOM 686 C CA . SER A 1 85 ? -13.897 7.053 15.238 1.00 51.72 85 SER A CA 1
ATOM 687 C C . SER A 1 85 ? -14.732 5.762 15.217 1.00 51.72 85 SER A C 1
ATOM 689 O O . SER A 1 85 ? -14.199 4.674 14.971 1.00 51.72 85 SER A O 1
ATOM 691 N N . PRO A 1 86 ? -16.056 5.845 15.458 1.00 52.44 86 PRO A N 1
ATOM 692 C CA . PRO A 1 86 ? -16.976 4.749 15.191 1.00 52.44 86 PRO A CA 1
ATOM 693 C C . PRO A 1 86 ? -17.180 4.595 13.676 1.00 52.44 86 PRO A C 1
ATOM 695 O O . PRO A 1 86 ? -17.609 5.529 13.019 1.00 52.44 86 PRO A O 1
ATOM 698 N N . ILE A 1 87 ? -16.891 3.398 13.151 1.00 57.19 87 ILE A N 1
ATOM 699 C CA . ILE A 1 87 ? -17.286 2.882 11.822 1.00 57.19 87 ILE A CA 1
ATOM 700 C C . ILE A 1 87 ? -17.220 3.942 10.703 1.00 57.19 87 ILE A C 1
ATOM 702 O O . ILE A 1 87 ? -18.234 4.499 10.282 1.00 57.19 87 ILE A O 1
ATOM 706 N N . ASP A 1 88 ? -16.029 4.151 10.145 1.00 66.50 88 ASP A N 1
ATOM 707 C CA . ASP A 1 88 ? -15.857 5.031 8.991 1.00 66.50 88 ASP A CA 1
ATOM 708 C C . ASP A 1 88 ? -16.024 4.244 7.687 1.00 66.50 88 ASP A C 1
ATOM 710 O O . ASP A 1 88 ? -15.139 3.498 7.262 1.00 66.50 88 ASP A O 1
ATOM 714 N N . LYS A 1 89 ? -17.150 4.451 6.987 1.00 69.06 89 LYS A N 1
ATOM 715 C CA . LYS A 1 89 ? -17.371 3.902 5.629 1.00 69.06 89 LYS A CA 1
ATOM 716 C C . LYS A 1 89 ? -16.243 4.288 4.660 1.00 69.06 89 LYS A C 1
ATOM 718 O O . LYS A 1 89 ? -15.906 3.513 3.768 1.00 69.06 89 LYS A O 1
ATOM 723 N N . LYS A 1 90 ? -15.621 5.453 4.881 1.00 74.56 90 LYS A N 1
ATOM 724 C CA . LYS A 1 90 ? -14.455 5.945 4.133 1.00 74.56 90 LYS A CA 1
ATOM 725 C C . LYS A 1 90 ? -13.267 4.983 4.218 1.00 74.56 90 LYS A C 1
ATOM 727 O O . LYS A 1 90 ? -12.594 4.767 3.219 1.00 74.56 90 LYS A O 1
ATOM 732 N N . MET A 1 91 ? -13.055 4.348 5.372 1.00 73.88 91 MET A N 1
ATOM 733 C CA . MET A 1 91 ? -11.954 3.406 5.571 1.00 73.88 91 MET A CA 1
ATOM 734 C C . MET A 1 91 ? -12.174 2.079 4.839 1.0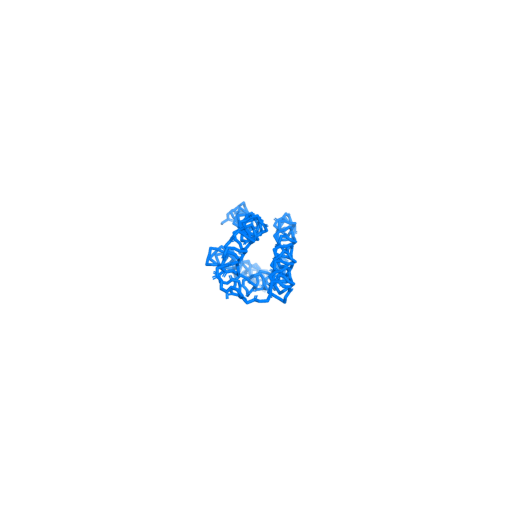0 73.88 91 MET A C 1
ATOM 736 O O . MET A 1 91 ? -11.231 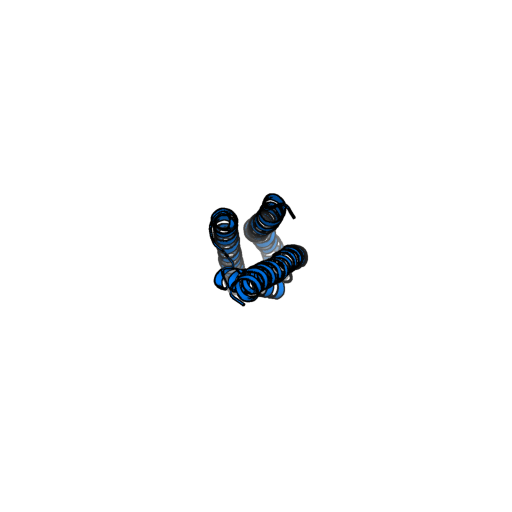1.516 4.295 1.00 73.88 91 MET A O 1
ATOM 740 N N . ILE A 1 92 ? -13.420 1.602 4.771 1.00 75.56 92 ILE A N 1
ATOM 741 C CA . ILE A 1 92 ? -13.777 0.410 3.982 1.00 75.56 92 ILE A CA 1
ATOM 742 C C . ILE A 1 92 ? -13.576 0.679 2.488 1.00 75.56 92 ILE A C 1
ATOM 744 O O . ILE A 1 92 ? -13.040 -0.175 1.780 1.00 75.56 92 ILE A O 1
ATOM 748 N N . CYS A 1 93 ? -13.985 1.864 2.022 1.00 81.81 93 CYS A N 1
ATOM 749 C CA . CYS A 1 93 ? -13.770 2.294 0.641 1.00 81.81 93 CYS A CA 1
ATOM 750 C C . CYS A 1 93 ? -12.270 2.358 0.315 1.00 81.81 93 CYS A C 1
ATOM 752 O O . CYS A 1 93 ? -11.833 1.768 -0.667 1.00 81.81 93 CYS A O 1
ATOM 754 N N . TRP A 1 94 ? -11.471 2.966 1.199 1.00 83.00 94 TRP A N 1
ATOM 755 C CA . TRP A 1 94 ? -10.015 3.031 1.059 1.00 83.00 94 TRP A CA 1
ATOM 756 C C . TRP A 1 94 ? -9.361 1.644 1.012 1.00 83.00 94 TRP A C 1
ATOM 758 O O . TRP A 1 94 ? -8.575 1.360 0.116 1.00 83.00 94 TRP A O 1
ATOM 768 N N . LEU A 1 95 ? -9.725 0.745 1.932 1.00 81.25 95 LEU A N 1
ATOM 769 C CA . LEU A 1 95 ? -9.202 -0.625 1.957 1.00 81.25 95 LEU A CA 1
ATOM 770 C C . LEU A 1 95 ? -9.583 -1.426 0.706 1.00 81.25 95 LEU A C 1
ATOM 772 O O . LEU A 1 95 ? -8.759 -2.183 0.202 1.00 81.25 95 LEU A O 1
ATOM 776 N N . SER A 1 96 ? -10.805 -1.251 0.194 1.00 81.81 96 SER A N 1
ATOM 777 C CA . SER A 1 96 ? -11.223 -1.889 -1.063 1.00 81.81 96 SER A CA 1
ATOM 778 C C . SER A 1 96 ? -10.453 -1.331 -2.254 1.00 81.81 96 SER A C 1
ATOM 780 O O . SER A 1 96 ? -10.047 -2.094 -3.123 1.00 81.81 96 SER A O 1
ATOM 782 N N . PHE A 1 97 ? -10.205 -0.021 -2.278 1.00 85.25 97 PHE A N 1
ATOM 783 C CA . PHE A 1 97 ? -9.384 0.605 -3.307 1.00 85.25 97 PHE A CA 1
ATOM 784 C C . PHE A 1 97 ? -7.952 0.052 -3.290 1.00 85.25 97 PHE A C 1
ATOM 786 O O . PHE A 1 97 ? -7.466 -0.386 -4.329 1.00 85.25 97 PHE A O 1
ATOM 793 N N . CYS A 1 98 ? -7.312 -0.033 -2.117 1.00 82.00 98 CYS A N 1
ATOM 794 C CA . CYS A 1 98 ? -5.988 -0.650 -1.983 1.00 82.00 98 CYS A CA 1
ATOM 795 C C . CYS A 1 98 ? -5.974 -2.117 -2.434 1.00 82.00 98 CYS A C 1
ATOM 797 O O . CYS A 1 98 ? -5.040 -2.525 -3.114 1.00 82.00 98 CYS A O 1
ATOM 799 N N . LEU A 1 99 ? -7.015 -2.893 -2.115 1.00 83.62 99 LEU A N 1
ATOM 800 C CA . LEU A 1 99 ? -7.135 -4.287 -2.552 1.00 83.62 99 LEU A CA 1
ATOM 801 C C . LEU A 1 99 ? -7.184 -4.406 -4.086 1.00 83.62 99 LEU A C 1
ATOM 803 O O . LEU A 1 99 ? -6.479 -5.236 -4.656 1.00 83.62 99 LEU A O 1
ATOM 807 N N . VAL A 1 100 ? -7.983 -3.569 -4.757 1.00 86.38 100 VAL A N 1
ATOM 808 C CA . VAL A 1 100 ? -8.058 -3.538 -6.230 1.00 86.38 100 VAL A CA 1
ATOM 809 C C . VAL A 1 100 ? -6.711 -3.139 -6.829 1.00 86.38 100 VAL A C 1
ATOM 811 O O . VAL A 1 100 ? -6.277 -3.717 -7.820 1.00 86.38 100 VAL A O 1
ATOM 814 N N . LEU A 1 101 ? -6.017 -2.191 -6.205 1.00 82.00 101 LEU A N 1
ATOM 815 C CA . LEU A 1 101 ? -4.708 -1.732 -6.658 1.00 82.00 101 LEU A CA 1
ATOM 816 C C . LEU A 1 101 ? -3.644 -2.833 -6.536 1.00 82.00 101 LEU A C 1
ATOM 818 O O . LEU A 1 101 ? -2.902 -3.074 -7.488 1.00 82.00 101 LEU A O 1
ATOM 822 N N . SER A 1 102 ? -3.621 -3.569 -5.421 1.00 81.56 102 SER A N 1
ATOM 823 C CA . SER A 1 102 ? -2.771 -4.758 -5.268 1.00 81.56 102 SER A CA 1
ATOM 824 C C . SER A 1 102 ? -3.130 -5.856 -6.275 1.00 81.56 102 SER A C 1
ATOM 826 O O . SER A 1 102 ? -2.237 -6.541 -6.762 1.00 81.56 102 SER A O 1
ATOM 828 N N . PHE A 1 103 ? -4.409 -5.993 -6.643 1.00 83.75 103 PHE A N 1
ATOM 829 C CA . PHE A 1 103 ? -4.854 -6.938 -7.671 1.00 83.75 103 PHE A CA 1
ATOM 830 C C . PHE A 1 103 ? -4.343 -6.579 -9.070 1.00 83.75 103 PHE A C 1
ATOM 832 O O . PHE A 1 103 ? -3.799 -7.440 -9.754 1.00 83.75 103 PHE A O 1
ATOM 839 N N . ILE A 1 104 ? -4.446 -5.307 -9.469 1.00 81.56 104 ILE A N 1
ATOM 840 C CA . ILE A 1 104 ? -3.893 -4.804 -10.742 1.00 81.56 104 ILE A CA 1
ATOM 841 C C . ILE A 1 104 ? -2.378 -5.032 -10.805 1.00 81.56 104 ILE A C 1
ATOM 843 O O . ILE A 1 104 ? -1.839 -5.386 -11.847 1.00 81.56 104 ILE A O 1
ATOM 847 N N . SER A 1 105 ? -1.708 -4.863 -9.668 1.00 76.19 105 SER A N 1
ATOM 848 C CA . SER A 1 105 ? -0.260 -5.028 -9.522 1.00 76.19 105 SER A CA 1
ATOM 849 C C . SER A 1 105 ? 0.180 -6.497 -9.438 1.00 76.19 105 SER A C 1
ATOM 851 O O . SER A 1 105 ? 1.373 -6.768 -9.357 1.00 76.19 105 SER A O 1
ATOM 853 N N . VAL A 1 106 ? -0.772 -7.444 -9.412 1.00 81.31 106 VAL A N 1
ATOM 854 C CA . VAL A 1 106 ? -0.540 -8.885 -9.185 1.00 81.31 106 VAL A CA 1
ATOM 855 C C . VAL A 1 106 ? 0.277 -9.141 -7.901 1.00 81.31 106 VAL A C 1
ATOM 857 O O . VAL A 1 106 ? 0.999 -10.127 -7.767 1.00 81.31 106 VAL A O 1
ATOM 860 N N . ASP A 1 107 ? 0.148 -8.260 -6.907 1.00 81.25 107 ASP A N 1
ATOM 861 C CA . ASP A 1 107 ? 0.838 -8.383 -5.622 1.00 81.25 107 ASP A CA 1
ATOM 862 C C . ASP A 1 107 ? 0.050 -9.323 -4.703 1.00 81.25 107 ASP A C 1
ATOM 864 O O . ASP A 1 107 ? -0.807 -8.903 -3.921 1.00 81.25 107 ASP A O 1
ATOM 868 N N . ILE A 1 108 ? 0.338 -10.623 -4.811 1.00 79.06 108 ILE A N 1
ATOM 869 C CA . ILE A 1 108 ? -0.343 -11.701 -4.074 1.00 79.06 108 ILE A CA 1
ATOM 870 C C . ILE A 1 108 ? -0.291 -11.468 -2.558 1.00 79.06 108 ILE A C 1
ATOM 872 O O . ILE A 1 108 ? -1.282 -11.693 -1.860 1.00 79.06 108 ILE A O 1
ATOM 876 N N . ILE A 1 109 ? 0.843 -10.995 -2.040 1.00 82.31 109 ILE A N 1
ATOM 877 C CA . ILE A 1 109 ? 1.041 -10.790 -0.601 1.00 82.31 109 ILE A CA 1
ATOM 878 C C . ILE A 1 109 ? 0.270 -9.549 -0.139 1.00 82.31 109 ILE A C 1
ATOM 880 O O . ILE A 1 109 ? -0.419 -9.603 0.885 1.00 82.31 109 ILE A O 1
ATOM 884 N N . GLY A 1 110 ? 0.294 -8.473 -0.931 1.00 78.62 110 GLY A N 1
ATOM 885 C CA . GLY A 1 110 ? -0.526 -7.285 -0.707 1.00 78.62 110 GLY A CA 1
ATOM 886 C C . GLY A 1 110 ? -2.021 -7.616 -0.683 1.00 78.62 110 GLY A C 1
ATOM 887 O O . GLY A 1 110 ? -2.714 -7.270 0.278 1.00 78.62 110 GLY A O 1
ATOM 888 N N . ILE A 1 111 ? -2.512 -8.370 -1.674 1.00 82.06 111 ILE A N 1
ATOM 889 C CA . ILE A 1 111 ? -3.911 -8.827 -1.742 1.00 82.06 111 ILE A CA 1
ATOM 890 C C . ILE A 1 111 ? -4.291 -9.568 -0.460 1.00 82.06 111 ILE A C 1
ATOM 892 O O . ILE A 1 111 ? -5.315 -9.260 0.150 1.00 82.06 111 ILE A O 1
ATOM 896 N N . LEU A 1 112 ? -3.464 -10.518 -0.020 1.00 83.88 112 LEU A N 1
ATOM 897 C CA . LEU A 1 112 ? -3.748 -11.357 1.142 1.00 83.88 112 LEU A CA 1
ATOM 898 C C . LEU A 1 112 ? -3.821 -10.518 2.433 1.00 83.88 112 LEU A C 1
ATOM 900 O O . LEU A 1 112 ? -4.766 -10.655 3.216 1.00 83.88 112 LEU A O 1
ATOM 904 N N . LEU A 1 113 ? -2.887 -9.581 2.620 1.00 82.12 113 LEU A N 1
ATOM 905 C CA . LEU A 1 113 ? -2.861 -8.672 3.771 1.00 82.12 113 LEU A CA 1
ATOM 906 C C . LEU A 1 113 ? -4.061 -7.714 3.796 1.00 82.12 113 LEU A C 1
ATOM 908 O O . LEU A 1 113 ? -4.692 -7.538 4.848 1.00 82.12 113 LEU A O 1
ATOM 912 N N . TYR A 1 114 ? -4.417 -7.122 2.654 1.00 81.75 114 TYR A N 1
ATOM 913 C CA . TYR A 1 114 ? -5.574 -6.231 2.553 1.00 81.75 114 TYR A CA 1
ATOM 914 C C . TYR A 1 114 ? -6.898 -6.984 2.712 1.00 81.75 114 TYR A C 1
ATOM 916 O O . TYR A 1 114 ? -7.801 -6.477 3.379 1.00 81.75 114 TYR A O 1
ATOM 924 N N . LEU A 1 115 ? -7.003 -8.215 2.205 1.00 82.38 115 LEU A N 1
ATOM 925 C CA . LEU A 1 115 ? -8.195 -9.054 2.341 1.00 82.38 115 LEU A CA 1
ATOM 926 C C . LEU A 1 115 ? -8.449 -9.455 3.800 1.00 82.38 115 LEU A C 1
ATOM 928 O O . LEU A 1 115 ? -9.575 -9.328 4.292 1.00 82.38 115 LEU A O 1
ATOM 932 N N . ILE A 1 116 ? -7.404 -9.889 4.517 1.00 82.00 116 ILE A N 1
ATOM 933 C CA . ILE A 1 116 ? -7.492 -10.196 5.953 1.00 82.00 116 ILE A CA 1
ATOM 934 C C . ILE A 1 116 ? -7.933 -8.946 6.715 1.00 82.00 116 ILE A C 1
ATOM 936 O O . ILE A 1 116 ? -8.881 -8.990 7.501 1.00 82.00 116 ILE A O 1
ATOM 940 N N . THR A 1 117 ? -7.287 -7.813 6.448 1.00 79.62 117 THR A N 1
ATOM 941 C CA . THR A 1 117 ? -7.581 -6.541 7.114 1.00 79.62 117 THR A CA 1
ATOM 942 C C . THR A 1 117 ? -9.025 -6.087 6.880 1.00 79.62 117 THR A C 1
ATOM 944 O O . THR A 1 117 ? -9.727 -5.736 7.832 1.00 79.62 117 THR A O 1
ATOM 947 N N . LEU A 1 118 ? -9.500 -6.144 5.632 1.00 80.06 118 LEU A N 1
ATOM 948 C CA . LEU A 1 118 ? -10.870 -5.805 5.248 1.00 80.06 118 LEU A CA 1
ATOM 949 C C . LEU A 1 118 ? -11.886 -6.716 5.951 1.00 80.06 118 LEU A C 1
ATOM 951 O O . LEU A 1 118 ? -12.873 -6.237 6.515 1.00 80.06 118 LEU A O 1
ATOM 955 N N . THR A 1 119 ? -11.624 -8.024 5.968 1.00 80.00 119 THR A N 1
ATOM 956 C CA . THR A 1 119 ? -12.506 -9.022 6.586 1.00 80.00 119 THR A CA 1
ATOM 957 C C . THR A 1 119 ? -12.612 -8.815 8.097 1.00 80.00 119 THR A C 1
ATOM 959 O O . THR A 1 119 ? -13.719 -8.815 8.644 1.00 80.00 119 THR A O 1
ATOM 962 N N . LEU A 1 120 ? -11.486 -8.565 8.777 1.00 77.50 120 LEU A N 1
ATOM 963 C CA . LEU A 1 120 ? -11.460 -8.263 10.213 1.00 77.50 120 LEU A CA 1
ATOM 964 C C . LEU A 1 120 ? -12.269 -6.998 10.530 1.00 77.50 120 LEU A C 1
ATOM 966 O O . LEU A 1 120 ? -13.112 -7.011 11.436 1.00 77.50 120 LEU A O 1
ATOM 970 N N . TYR A 1 121 ? -12.092 -5.947 9.727 1.00 73.56 121 TYR A N 1
ATOM 971 C CA . TYR A 1 121 ? -12.818 -4.690 9.890 1.00 73.56 121 TYR A CA 1
ATOM 972 C C . TYR A 1 121 ? -14.334 -4.867 9.679 1.00 73.56 121 TYR A C 1
ATOM 974 O O . TYR A 1 121 ? -15.150 -4.402 10.485 1.00 73.56 121 TYR A O 1
ATOM 982 N N . MET A 1 122 ? -14.745 -5.606 8.639 1.00 72.31 122 MET A N 1
ATOM 983 C CA . MET A 1 122 ? -16.157 -5.918 8.377 1.00 72.31 122 MET A CA 1
ATOM 984 C C . MET A 1 122 ? -16.790 -6.771 9.487 1.00 72.31 122 MET A C 1
ATOM 986 O O . MET A 1 122 ? -17.938 -6.527 9.880 1.00 72.31 122 MET A O 1
ATOM 990 N N . ALA A 1 123 ? -16.055 -7.745 10.031 1.00 73.88 123 ALA A N 1
ATOM 991 C CA . ALA A 1 123 ? -16.522 -8.581 11.134 1.00 73.88 123 ALA A CA 1
ATOM 992 C C . ALA A 1 123 ? -16.799 -7.749 12.398 1.00 73.88 123 ALA A C 1
ATOM 994 O O . ALA A 1 123 ? -17.847 -7.913 13.036 1.00 73.88 123 ALA A O 1
ATOM 995 N N . ARG A 1 124 ? -15.924 -6.787 12.728 1.00 67.81 124 ARG A N 1
ATOM 996 C CA . ARG A 1 124 ? -16.165 -5.852 13.839 1.00 67.81 124 ARG A CA 1
ATOM 997 C C . ARG A 1 124 ? -17.344 -4.930 13.591 1.00 67.81 124 ARG A C 1
ATOM 999 O O . ARG A 1 124 ? -18.113 -4.707 14.526 1.00 67.81 124 ARG A O 1
ATOM 1006 N N . ASN A 1 125 ? -17.518 -4.428 12.371 1.00 69.31 125 ASN A N 1
ATOM 1007 C CA . ASN A 1 125 ? -18.674 -3.602 12.031 1.00 69.31 125 ASN A CA 1
ATOM 1008 C C . ASN A 1 125 ? -19.990 -4.356 12.316 1.00 69.31 125 ASN A C 1
ATOM 1010 O O . ASN A 1 125 ? -20.876 -3.849 13.007 1.00 69.31 125 ASN A O 1
ATOM 1014 N N . LYS A 1 126 ? -20.076 -5.634 11.911 1.00 62.69 126 LYS A N 1
ATOM 1015 C CA . LYS A 1 126 ? -21.221 -6.501 12.250 1.00 62.69 126 LYS A CA 1
ATOM 1016 C C . LYS A 1 126 ? -21.373 -6.718 13.762 1.00 62.69 126 LYS A C 1
ATOM 1018 O O . LYS A 1 126 ? -22.501 -6.726 14.254 1.00 62.69 126 LYS A O 1
ATOM 1023 N N . ALA A 1 127 ? -20.281 -6.901 14.506 1.00 60.28 127 ALA A N 1
ATOM 1024 C CA . ALA A 1 127 ? -20.329 -7.110 15.956 1.00 60.28 127 ALA A CA 1
ATOM 1025 C C . ALA A 1 127 ? -20.800 -5.861 16.724 1.00 60.28 127 ALA A C 1
ATOM 1027 O O . ALA A 1 127 ? -21.610 -5.973 17.644 1.00 60.28 127 ALA A O 1
ATOM 1028 N N . MET A 1 128 ? -20.337 -4.670 16.336 1.00 62.97 128 MET A N 1
ATOM 1029 C CA . MET A 1 128 ? -20.752 -3.410 16.964 1.00 62.97 128 MET A CA 1
ATOM 1030 C C . MET A 1 128 ? -22.217 -3.091 16.658 1.00 62.97 128 MET A C 1
ATOM 1032 O O . MET A 1 128 ? -22.959 -2.746 17.573 1.00 62.97 128 MET A O 1
ATOM 1036 N N . ARG A 1 129 ? -22.670 -3.329 15.417 1.00 63.03 129 ARG A N 1
ATOM 1037 C CA . ARG A 1 129 ? -24.081 -3.170 15.036 1.00 63.03 129 ARG A CA 1
ATOM 1038 C C . ARG A 1 129 ? -25.014 -4.052 15.870 1.00 63.03 129 ARG A C 1
ATOM 1040 O O . ARG A 1 129 ? -26.068 -3.591 16.293 1.00 63.03 129 ARG A O 1
ATOM 1047 N N . ARG A 1 130 ? -24.617 -5.301 16.155 1.00 61.03 130 ARG A N 1
ATOM 1048 C CA . ARG A 1 130 ? -25.392 -6.196 17.033 1.00 61.03 130 ARG A CA 1
ATOM 1049 C C . ARG A 1 130 ? -25.454 -5.684 18.470 1.00 61.03 130 ARG A C 1
ATOM 1051 O O . ARG A 1 130 ? -26.537 -5.651 19.034 1.00 61.03 130 ARG A O 1
ATOM 1058 N N . LYS A 1 131 ? -24.330 -5.230 19.037 1.00 60.09 131 LYS A N 1
ATOM 1059 C CA . LYS A 1 131 ? -24.315 -4.650 20.392 1.00 60.09 131 LYS A CA 1
ATOM 1060 C C . LYS A 1 131 ? -25.222 -3.425 20.503 1.00 60.09 131 LYS A C 1
ATOM 1062 O O . LYS A 1 131 ? -25.963 -3.309 21.468 1.00 60.09 131 LYS A O 1
ATOM 1067 N N . GLN A 1 132 ? -25.187 -2.542 19.510 1.00 60.81 132 GLN A N 1
ATOM 1068 C CA . GLN A 1 132 ? -25.982 -1.315 19.506 1.00 60.81 132 GLN A CA 1
ATOM 1069 C C . GLN A 1 132 ? -27.483 -1.602 19.354 1.00 60.81 132 GLN A C 1
ATOM 1071 O O . GLN A 1 132 ? -28.295 -0.994 20.042 1.00 60.81 132 GLN A O 1
ATOM 1076 N N . PHE A 1 133 ? -27.843 -2.598 18.538 1.00 68.25 133 PHE A N 1
ATOM 1077 C CA . PHE A 1 133 ? -29.214 -3.101 18.441 1.00 68.25 133 PHE A CA 1
ATOM 1078 C C . PHE A 1 133 ? -29.713 -3.704 19.766 1.00 68.25 133 PHE A C 1
ATOM 1080 O O . PHE A 1 133 ? -30.817 -3.390 20.201 1.00 68.25 133 PHE A O 1
ATOM 1087 N N . THR A 1 134 ? -28.896 -4.522 20.440 1.00 68.06 134 THR A N 1
ATOM 1088 C CA . THR A 1 134 ? -29.241 -5.094 21.754 1.00 68.06 134 THR A CA 1
ATOM 1089 C C . THR A 1 134 ? -29.428 -4.014 22.818 1.00 68.06 134 THR A C 1
ATOM 1091 O O . THR A 1 134 ? -30.388 -4.083 23.575 1.00 68.06 134 THR A O 1
ATOM 1094 N N . ILE A 1 135 ? -28.555 -3.002 22.857 1.00 71.50 135 ILE A N 1
ATOM 1095 C CA . ILE A 1 135 ? -28.677 -1.882 23.799 1.00 71.50 135 ILE A CA 1
ATOM 1096 C C . ILE A 1 135 ? -29.974 -1.106 23.547 1.00 71.50 135 ILE A C 1
ATOM 1098 O O . ILE A 1 135 ? -30.742 -0.925 24.485 1.00 71.50 135 ILE A O 1
ATOM 1102 N N . ASN A 1 136 ? -30.261 -0.718 22.298 1.00 71.19 136 ASN A N 1
ATOM 1103 C CA . ASN A 1 136 ? -31.512 -0.023 21.976 1.00 71.19 136 ASN A CA 1
ATOM 1104 C C . ASN A 1 136 ? -32.735 -0.838 22.398 1.00 71.19 136 ASN A C 1
ATOM 1106 O O . ASN A 1 136 ? -33.626 -0.282 23.030 1.00 71.19 136 ASN A O 1
ATOM 1110 N N . LYS A 1 137 ? -32.743 -2.150 22.130 1.00 72.06 137 LYS A N 1
ATOM 1111 C CA . LYS A 1 137 ? -33.838 -3.038 22.536 1.00 72.06 137 LYS A CA 1
ATOM 1112 C C . LYS A 1 137 ? -34.048 -3.055 24.057 1.00 72.06 137 LYS A C 1
ATOM 1114 O O . LYS A 1 137 ? -35.182 -2.951 24.500 1.00 72.06 137 LYS A O 1
ATOM 1119 N N . ILE A 1 138 ? -32.973 -3.114 24.851 1.00 72.81 138 ILE A N 1
ATOM 1120 C CA . ILE A 1 138 ? -33.055 -3.069 26.325 1.00 72.81 138 ILE A CA 1
ATOM 1121 C C . ILE A 1 138 ? -33.650 -1.743 26.816 1.00 72.81 138 ILE A C 1
ATOM 1123 O O . ILE A 1 138 ? -34.425 -1.743 27.767 1.00 72.81 138 ILE A O 1
ATOM 1127 N N . PHE A 1 139 ? -33.304 -0.617 26.188 1.00 69.56 139 PHE A N 1
ATOM 1128 C CA . PHE A 1 139 ? -33.902 0.675 26.534 1.00 69.56 139 PHE A CA 1
ATOM 1129 C C . PHE A 1 139 ? -35.374 0.769 26.110 1.00 69.56 139 PHE A C 1
ATOM 1131 O O . PHE A 1 139 ? -36.166 1.334 26.852 1.00 69.56 139 PHE A O 1
ATOM 1138 N N . THR A 1 140 ? -35.766 0.165 24.981 1.00 69.75 140 THR A N 1
ATOM 1139 C CA . THR A 1 140 ? -37.172 0.185 24.528 1.00 69.75 140 THR A CA 1
ATOM 1140 C C . THR A 1 140 ? -38.081 -0.710 25.377 1.00 69.75 140 THR A C 1
ATOM 1142 O O . THR A 1 140 ? -39.241 -0.373 25.574 1.00 69.75 140 THR A O 1
ATOM 1145 N N . ASP A 1 141 ? -37.566 -1.831 25.895 1.00 67.88 141 ASP A N 1
ATOM 1146 C CA . ASP A 1 141 ? -38.312 -2.725 26.799 1.00 67.88 141 ASP A CA 1
ATOM 1147 C C . ASP A 1 141 ? -38.416 -2.181 28.236 1.00 67.88 141 ASP A C 1
ATOM 1149 O O . ASP A 1 141 ? -39.228 -2.676 29.007 1.00 67.88 141 ASP A O 1
ATOM 1153 N N . LYS A 1 142 ? -37.614 -1.176 28.622 1.00 61.28 142 LYS A N 1
ATOM 1154 C CA . LYS A 1 142 ? -37.693 -0.536 29.949 1.00 61.28 142 LYS A CA 1
ATOM 1155 C C . LYS A 1 142 ? -38.688 0.626 30.037 1.00 61.28 142 LYS A C 1
ATOM 1157 O O . LYS A 1 142 ? -38.993 1.046 31.147 1.00 61.28 142 LYS A O 1
ATOM 1162 N N . GLU A 1 143 ? -39.143 1.163 28.907 1.00 58.44 143 GLU A N 1
ATOM 1163 C CA . GLU A 1 143 ? -40.139 2.249 28.858 1.00 58.44 143 GLU A CA 1
ATOM 1164 C C . GLU A 1 143 ? -41.586 1.752 28.668 1.00 58.44 143 GLU A C 1
ATOM 1166 O O . GLU A 1 143 ? -42.505 2.567 28.598 1.00 58.44 143 GLU A O 1
ATOM 1171 N N . LYS A 1 144 ? -41.802 0.433 28.591 1.00 52.72 144 LYS A N 1
ATOM 1172 C CA . LYS A 1 144 ? -43.127 -0.205 28.608 1.00 52.72 144 LYS A CA 1
ATOM 1173 C C . LYS A 1 144 ? -43.400 -0.845 29.959 1.00 52.72 144 LYS A C 1
ATOM 1175 O O . LYS A 1 144 ? -44.586 -0.841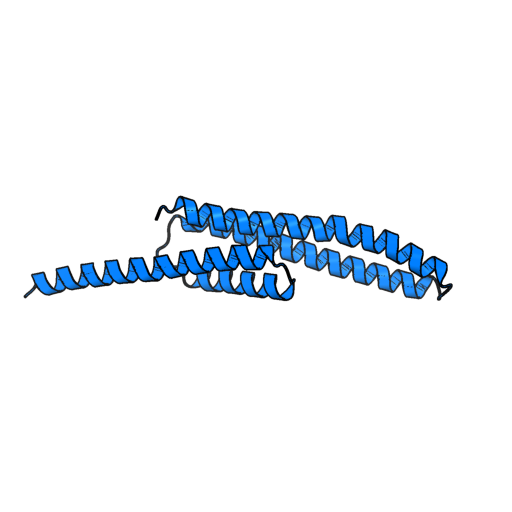 30.347 1.00 52.72 144 LYS A O 1
#

Radius of gyration: 22.78 Å; chains: 1; bounding box: 67×19×64 Å

Foldseek 3Di:
DDLVVLLVLLLVLLVVLLVVLCCQLPVVLVVLVVVQVVVCVVPVPDVPVSVVVSVVVSVVSNVVSVVSNVLSVVSNVVSVVSPDDDDDPVVLVSLVVQLVVCVVVVVPVSNVSSVVSSVVSVVVNVVVVVVVVVVVVVVVVVVD

Secondary structure (DSSP, 8-state):
--HHHHHHHHHHHHHHHHHHHHIIIIIIHHHHHHHHHHHHHHT---HHHHHHHHHHHHHHHHHHHHHHHHHHHHHHHHHHHTTS-S--HHHHHHHHHHHHHHHHTT-HHHHHHHHHHHHHHHHHHHHHHHHHHHHHHHHHHH--